Protein AF-A0A9X3PTW5-F1 (afdb_monomer_lite)

Foldseek 3Di:
DEEEAEADDDDDPVDDPVVQVVVVVVVVVVVYRYHYHYVNVVVVVVCPDPVNVVVCVVVVVVVVVVVD

Secondary structure (DSSP, 8-state):
-EEEEEEPTT--TTS--THHHHHHHHHHHTT-EEEEEEHHHHHHHHHTSHHHHHHHHHHHHHHHHHT-

Sequence (68 aa):
MKVMLVFPPDWYPSEPYLSLPTLTAVLRAAGHHVIQKDVNLEMYDWFFSEDFLRRVLRKVPQQLDRLR

pLDDT: mean 95.4, std 3.64, range [82.44, 98.62]

Structure (mmCIF, N/CA/C/O backbone):
data_AF-A0A9X3PTW5-F1
#
_entry.id   AF-A0A9X3PTW5-F1
#
loop_
_atom_site.group_PDB
_atom_site.id
_atom_site.type_symbol
_atom_site.label_atom_id
_atom_site.label_alt_id
_atom_site.label_comp_id
_atom_site.label_asym_id
_atom_site.label_entity_id
_atom_site.label_seq_id
_atom_site.pdbx_PDB_ins_code
_atom_site.Cartn_x
_atom_site.Cartn_y
_atom_site.Cartn_z
_atom_site.occupancy
_atom_site.B_iso_or_equiv
_atom_site.auth_seq_id
_atom_site.auth_comp_id
_atom_site.auth_asym_id
_atom_site.auth_atom_id
_atom_site.pdbx_PDB_model_num
ATOM 1 N N . MET A 1 1 ? -10.399 8.146 18.557 1.00 93.62 1 MET A N 1
ATOM 2 C CA . MET A 1 1 ? -9.632 8.989 17.595 1.00 93.62 1 MET A CA 1
ATOM 3 C C . MET A 1 1 ? -9.656 8.340 16.212 1.00 93.62 1 MET A C 1
ATOM 5 O O . MET A 1 1 ? -9.758 7.118 16.153 1.00 93.62 1 MET A O 1
ATOM 9 N N . LYS A 1 2 ? -9.580 9.121 15.124 1.00 98.00 2 LYS A N 1
ATOM 10 C CA . LYS A 1 2 ? -9.404 8.598 13.758 1.00 98.00 2 LYS A CA 1
ATOM 11 C C . LYS A 1 2 ? -7.910 8.412 13.472 1.00 98.00 2 LYS A C 1
ATOM 13 O O . LYS A 1 2 ? -7.156 9.367 13.608 1.00 98.00 2 LYS A O 1
ATOM 18 N N . VAL A 1 3 ? -7.504 7.200 13.109 1.00 98.19 3 VAL A N 1
ATOM 19 C CA . VAL A 1 3 ? -6.106 6.796 12.900 1.00 98.19 3 VAL A CA 1
ATOM 20 C C . VAL A 1 3 ? -5.958 6.227 11.493 1.00 98.19 3 VAL A C 1
ATOM 22 O O . VAL A 1 3 ? -6.788 5.430 11.057 1.00 98.19 3 VAL A O 1
ATOM 25 N N . MET A 1 4 ? -4.901 6.626 10.789 1.00 97.94 4 MET A N 1
ATOM 26 C CA . MET A 1 4 ? -4.499 6.016 9.524 1.00 97.94 4 MET A CA 1
ATOM 27 C C . MET A 1 4 ? -3.181 5.281 9.730 1.00 97.94 4 MET A C 1
ATOM 29 O O . MET A 1 4 ? -2.210 5.877 10.188 1.00 97.94 4 MET A O 1
ATOM 33 N N . LEU A 1 5 ? -3.160 3.994 9.405 1.00 97.94 5 LEU A N 1
ATOM 34 C CA . LEU A 1 5 ? -1.950 3.184 9.379 1.00 97.94 5 LEU A CA 1
ATOM 35 C C . LEU A 1 5 ? -1.467 3.101 7.934 1.00 97.94 5 LEU A C 1
ATOM 37 O O . LEU A 1 5 ? -2.234 2.699 7.060 1.00 97.94 5 LEU A O 1
ATOM 41 N N . VAL A 1 6 ? -0.219 3.493 7.693 1.00 96.69 6 VAL A N 1
ATOM 42 C CA . VAL A 1 6 ? 0.365 3.554 6.350 1.00 96.69 6 VAL A CA 1
ATOM 43 C C . VAL A 1 6 ? 1.460 2.502 6.227 1.00 96.69 6 VAL A C 1
ATOM 45 O O . VAL A 1 6 ? 2.390 2.502 7.034 1.00 96.69 6 VAL A O 1
ATOM 48 N N . PHE A 1 7 ? 1.361 1.630 5.222 1.00 95.75 7 PHE A N 1
ATOM 49 C CA . PHE A 1 7 ? 2.488 0.809 4.788 1.00 95.75 7 PHE A CA 1
ATOM 50 C C . PHE A 1 7 ? 3.300 1.563 3.738 1.00 95.75 7 PHE A C 1
ATOM 52 O O . PHE A 1 7 ? 2.721 1.912 2.706 1.00 95.75 7 PHE A O 1
ATOM 59 N N . PRO A 1 8 ? 4.592 1.840 3.958 1.00 95.00 8 PRO A N 1
ATOM 60 C CA . PRO A 1 8 ? 5.421 2.457 2.934 1.00 95.00 8 PRO A CA 1
ATOM 61 C C . PRO A 1 8 ? 5.967 1.422 1.922 1.00 95.00 8 PRO A C 1
ATOM 63 O O . PRO A 1 8 ? 6.134 0.255 2.275 1.00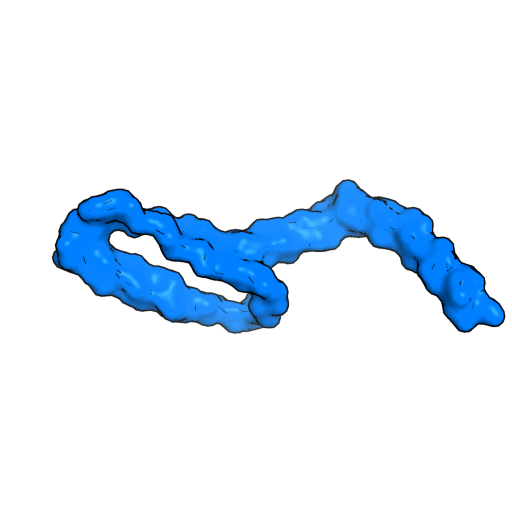 95.00 8 PRO A O 1
ATOM 66 N N . PRO A 1 9 ? 6.287 1.847 0.686 1.00 94.56 9 PRO A N 1
ATOM 67 C CA . PRO A 1 9 ? 7.096 1.068 -0.259 1.00 94.56 9 PRO A CA 1
ATOM 68 C C . PRO A 1 9 ? 8.576 0.962 0.180 1.00 94.56 9 PRO A C 1
ATOM 70 O O . PRO A 1 9 ? 9.020 1.761 1.006 1.00 94.56 9 PRO A O 1
ATOM 73 N N . ASP A 1 10 ? 9.391 0.040 -0.349 1.00 92.00 10 ASP A N 1
ATOM 74 C CA . ASP A 1 10 ? 9.175 -0.920 -1.455 1.00 92.00 10 ASP A CA 1
ATOM 75 C C . ASP A 1 10 ? 9.225 -2.396 -1.002 1.00 92.00 10 ASP A C 1
ATOM 77 O O . ASP A 1 10 ? 9.997 -3.218 -1.496 1.00 92.00 10 ASP A O 1
ATOM 81 N N . TRP A 1 11 ? 8.384 -2.758 -0.036 1.00 91.75 11 TRP A N 1
ATOM 82 C CA . TRP A 1 11 ? 8.332 -4.114 0.498 1.00 91.75 11 TRP A CA 1
ATOM 83 C C . TRP A 1 11 ? 8.097 -5.206 -0.558 1.00 91.75 11 TRP A C 1
ATOM 85 O O . TRP A 1 11 ? 7.263 -5.079 -1.455 1.00 91.75 11 TRP A O 1
ATOM 95 N N . TYR A 1 12 ? 8.763 -6.346 -0.370 1.00 88.44 12 TYR A N 1
ATOM 96 C CA . TYR A 1 12 ? 8.672 -7.506 -1.251 1.00 88.44 12 TYR A CA 1
ATOM 97 C C . TYR A 1 12 ? 7.233 -8.072 -1.336 1.00 88.44 12 TYR A C 1
ATOM 99 O O . TYR A 1 12 ? 6.677 -8.495 -0.321 1.00 88.44 12 TYR A O 1
ATOM 107 N N . PRO A 1 13 ? 6.608 -8.158 -2.529 1.00 83.56 13 PRO A N 1
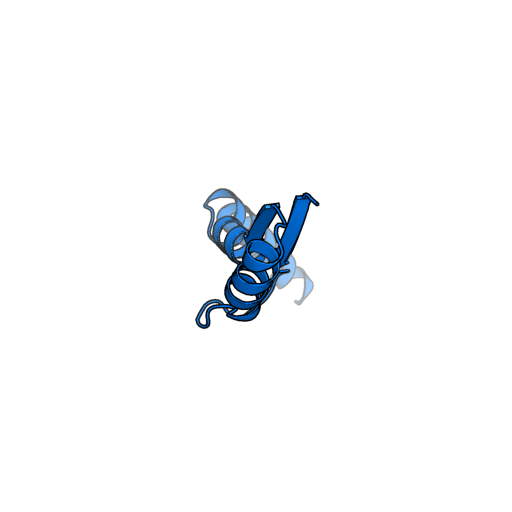ATOM 108 C CA . PRO A 1 13 ? 5.159 -8.340 -2.659 1.00 83.56 13 PRO A CA 1
ATOM 109 C C . PRO A 1 13 ? 4.689 -9.778 -2.418 1.00 83.56 13 PRO A C 1
ATOM 111 O O . PRO A 1 13 ? 3.494 -10.051 -2.487 1.00 83.56 13 PRO A O 1
ATOM 114 N N . SER A 1 14 ? 5.607 -10.715 -2.160 1.00 86.38 14 SER A N 1
ATOM 115 C CA . SER A 1 14 ? 5.234 -12.110 -1.906 1.00 86.38 14 SER A CA 1
ATOM 116 C C . SER A 1 14 ? 4.764 -12.367 -0.470 1.00 86.38 14 SER A C 1
ATOM 118 O O . SER A 1 14 ? 4.179 -13.415 -0.204 1.00 86.38 14 SER A O 1
ATOM 120 N N . GLU A 1 15 ? 4.985 -11.418 0.446 1.00 85.81 15 GLU A N 1
ATOM 121 C CA . GLU A 1 15 ? 4.652 -11.572 1.862 1.00 85.81 15 GLU A CA 1
ATOM 122 C C . GLU A 1 15 ? 3.706 -10.460 2.339 1.00 85.81 15 GLU A C 1
ATOM 124 O O . GLU A 1 15 ? 4.014 -9.277 2.166 1.00 85.81 15 GLU A O 1
ATOM 129 N N . PRO A 1 16 ? 2.567 -10.799 2.976 1.00 86.38 16 PRO A N 1
ATOM 130 C CA . PRO A 1 16 ? 1.660 -9.800 3.523 1.00 86.38 16 PRO A CA 1
ATOM 131 C C . PRO A 1 16 ? 2.256 -9.123 4.764 1.00 86.38 16 PRO A C 1
ATOM 133 O O . PRO A 1 16 ? 2.788 -9.780 5.660 1.00 86.38 16 PRO A O 1
ATOM 136 N N . TYR A 1 17 ? 2.082 -7.805 4.883 1.00 91.50 17 TYR A N 1
ATOM 137 C CA . TYR A 1 17 ? 2.549 -7.057 6.052 1.00 91.50 17 TYR A CA 1
ATOM 138 C C . TYR A 1 17 ? 1.579 -7.177 7.239 1.00 91.50 17 TYR A C 1
ATOM 140 O O . TYR A 1 17 ? 0.696 -6.342 7.454 1.00 91.50 17 TYR A O 1
ATOM 148 N N . LEU A 1 18 ? 1.747 -8.235 8.038 1.00 93.31 18 LEU A N 1
ATOM 149 C CA . LEU A 1 18 ? 0.824 -8.614 9.121 1.00 93.31 18 LEU A CA 1
ATOM 150 C C . LEU A 1 18 ? 0.708 -7.591 10.267 1.00 93.31 18 LEU A C 1
ATOM 152 O O . LEU A 1 18 ? -0.266 -7.622 11.027 1.00 93.31 18 LEU A O 1
ATOM 156 N N . SER A 1 19 ? 1.647 -6.652 10.390 1.00 94.25 19 SER A N 1
ATOM 157 C CA . SER A 1 19 ? 1.595 -5.602 11.415 1.00 94.25 19 SER A CA 1
ATOM 158 C C . SER A 1 19 ? 0.376 -4.683 11.257 1.00 94.25 19 SER A C 1
ATOM 160 O O . SER A 1 19 ? -0.204 -4.257 12.256 1.00 94.25 19 SER A O 1
ATOM 162 N N . LEU A 1 20 ? -0.063 -4.411 10.022 1.00 94.75 20 LEU A N 1
ATOM 163 C CA . LEU A 1 20 ? -1.234 -3.575 9.722 1.00 94.75 20 LEU A CA 1
ATOM 164 C C . LEU A 1 20 ? -2.555 -4.151 10.246 1.00 94.75 20 LEU A C 1
ATOM 166 O O . LEU A 1 20 ? -3.232 -3.457 11.018 1.00 94.75 20 LEU A O 1
ATOM 170 N N . PRO A 1 21 ? -2.949 -5.388 9.883 1.00 96.12 21 PRO A N 1
ATOM 171 C CA . PRO A 1 21 ? -4.161 -5.993 10.419 1.00 96.12 21 PRO A CA 1
ATOM 172 C C . PRO A 1 21 ? -4.065 -6.224 11.931 1.00 96.12 21 PRO A C 1
ATOM 174 O O . PRO A 1 21 ? -5.049 -5.980 12.631 1.00 96.12 21 PRO A O 1
ATOM 177 N N . THR A 1 22 ? -2.887 -6.585 12.453 1.00 97.88 22 THR A N 1
ATOM 178 C CA . THR A 1 22 ? -2.675 -6.790 13.897 1.00 97.88 22 THR A CA 1
ATOM 179 C C . THR A 1 22 ? -2.923 -5.506 14.690 1.00 97.88 22 THR A C 1
ATOM 181 O O . THR A 1 22 ? -3.764 -5.479 15.590 1.00 97.88 22 THR A O 1
ATOM 184 N N . LEU A 1 23 ? -2.261 -4.404 14.327 1.00 97.88 23 LEU A N 1
ATOM 185 C CA . LEU A 1 23 ? -2.435 -3.124 15.014 1.00 97.88 23 LEU A CA 1
ATOM 186 C C . LEU A 1 23 ? -3.846 -2.557 14.809 1.00 97.88 23 LEU A C 1
ATOM 188 O O . LEU A 1 23 ? -4.415 -1.958 15.719 1.00 97.88 23 LEU A O 1
ATOM 192 N N . THR A 1 24 ? -4.447 -2.796 13.641 1.00 98.25 24 THR A N 1
ATOM 193 C CA . THR A 1 24 ? -5.844 -2.427 13.381 1.00 98.25 24 THR A CA 1
ATOM 194 C C . THR A 1 24 ? -6.801 -3.109 14.346 1.00 98.25 24 THR A C 1
ATOM 196 O O . THR A 1 24 ? -7.685 -2.437 14.877 1.00 98.25 24 THR A O 1
ATOM 199 N N . ALA A 1 25 ? -6.643 -4.413 14.586 1.00 98.31 25 ALA A N 1
ATOM 200 C CA . ALA A 1 25 ? -7.494 -5.152 15.513 1.00 98.31 25 ALA A CA 1
ATOM 201 C C . ALA A 1 25 ? -7.396 -4.578 16.936 1.00 98.31 25 ALA A C 1
ATOM 203 O O . ALA A 1 25 ? -8.420 -4.262 17.542 1.00 98.31 25 ALA A O 1
ATOM 204 N N . VAL A 1 26 ? -6.172 -4.351 17.423 1.00 98.50 26 VAL A N 1
ATOM 205 C CA . VAL A 1 26 ? -5.911 -3.794 18.762 1.00 98.50 26 VAL A CA 1
ATOM 206 C C . VAL A 1 26 ? -6.497 -2.387 18.914 1.00 98.50 26 VAL A C 1
ATOM 208 O O . VAL A 1 26 ? -7.224 -2.111 19.867 1.00 98.50 26 VAL A O 1
ATOM 211 N N . LEU A 1 27 ? -6.239 -1.492 17.958 1.00 98.38 27 LEU A N 1
ATOM 212 C CA . LEU A 1 27 ? -6.719 -0.109 18.016 1.00 98.38 27 LEU A CA 1
ATOM 213 C C . LEU A 1 27 ? -8.245 -0.013 17.887 1.00 98.38 27 LEU A C 1
ATOM 215 O O . LEU A 1 27 ? -8.868 0.805 18.564 1.00 98.38 27 LEU A O 1
ATOM 219 N N . ARG A 1 28 ? -8.870 -0.851 17.051 1.00 98.44 28 ARG A N 1
ATOM 220 C CA . ARG A 1 28 ? -10.336 -0.899 16.947 1.00 98.44 28 ARG A CA 1
ATOM 221 C C . ARG A 1 28 ? -10.973 -1.397 18.241 1.00 98.44 28 ARG A C 1
ATOM 223 O O . ARG A 1 28 ? -11.950 -0.798 18.679 1.00 98.44 28 ARG A O 1
ATOM 230 N N . ALA A 1 29 ? -10.402 -2.421 18.878 1.00 98.56 29 ALA A N 1
ATOM 231 C CA . ALA A 1 29 ? -10.864 -2.901 20.183 1.00 98.56 29 ALA A CA 1
ATOM 232 C C . ALA A 1 29 ? -10.767 -1.815 21.272 1.00 98.56 29 ALA A C 1
ATOM 234 O O . ALA A 1 29 ? -11.632 -1.732 22.138 1.00 98.56 29 ALA A O 1
ATOM 235 N N . ALA A 1 30 ? -9.774 -0.927 21.181 1.00 98.44 30 ALA A N 1
ATOM 236 C CA . ALA A 1 30 ? -9.629 0.242 22.051 1.00 98.44 30 ALA A CA 1
ATOM 237 C C . ALA A 1 30 ? -10.520 1.450 21.659 1.00 98.44 30 ALA A C 1
ATOM 239 O O . ALA A 1 30 ? -10.355 2.543 22.197 1.00 98.44 30 ALA A O 1
ATOM 240 N N . GLY A 1 31 ? -11.465 1.293 20.724 1.00 98.50 31 GLY A N 1
ATOM 241 C CA . GLY A 1 31 ? -12.425 2.341 20.348 1.00 98.50 31 GLY A CA 1
ATOM 242 C C . GLY A 1 31 ? -11.906 3.368 19.334 1.00 98.50 31 GLY A C 1
ATOM 243 O O . GLY A 1 31 ? -12.505 4.434 19.157 1.00 98.50 31 GLY A O 1
ATOM 244 N N . HIS A 1 32 ? -10.796 3.090 18.645 1.00 98.62 32 HIS A N 1
ATOM 245 C CA . HIS A 1 32 ? -10.301 3.949 17.568 1.00 98.62 32 HIS A CA 1
ATOM 246 C C . HIS A 1 32 ? -10.940 3.594 16.221 1.00 98.62 32 HIS A C 1
ATOM 248 O O . HIS A 1 32 ? -11.124 2.428 15.872 1.00 98.62 32 HIS A O 1
ATOM 254 N N . HIS A 1 33 ? -11.211 4.614 15.406 1.00 98.56 33 HIS A N 1
ATOM 255 C CA . HIS A 1 33 ? -11.582 4.418 14.009 1.00 98.56 33 HIS A CA 1
ATOM 256 C C . HIS A 1 33 ? -10.302 4.312 13.177 1.00 98.56 33 HIS A C 1
ATOM 258 O O . HIS A 1 33 ? -9.583 5.300 13.033 1.00 98.56 33 HIS A O 1
ATOM 264 N N . VAL A 1 34 ? -10.011 3.118 12.657 1.00 98.50 34 VAL A N 1
ATOM 265 C CA . VAL A 1 34 ? -8.747 2.817 11.966 1.00 98.50 34 VAL A CA 1
ATOM 266 C C . VAL A 1 34 ? -8.970 2.577 10.476 1.00 98.50 34 VAL A C 1
ATOM 268 O O . VAL A 1 34 ? -9.766 1.708 10.101 1.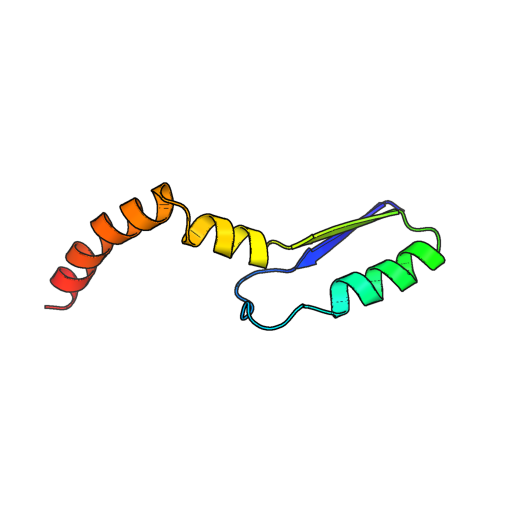00 98.50 34 VAL A O 1
ATOM 271 N N . ILE A 1 35 ? -8.213 3.305 9.655 1.00 98.00 35 ILE A N 1
ATOM 272 C CA . ILE A 1 35 ? -8.089 3.134 8.204 1.00 98.00 35 ILE A CA 1
ATOM 273 C C . ILE A 1 35 ? -6.691 2.583 7.908 1.00 98.00 35 ILE A C 1
ATOM 275 O O . ILE A 1 35 ? -5.708 3.073 8.461 1.00 98.00 35 ILE A O 1
ATOM 279 N N . GLN A 1 36 ? -6.602 1.582 7.037 1.00 97.06 36 GLN A N 1
ATOM 280 C CA . GLN A 1 36 ? -5.331 1.069 6.525 1.00 97.06 36 GLN A CA 1
ATOM 281 C C . GLN A 1 36 ? -5.083 1.631 5.125 1.00 97.06 36 GLN A C 1
ATOM 283 O O . GLN A 1 36 ? -6.012 1.704 4.320 1.00 97.06 36 GLN A O 1
ATOM 288 N N . LYS A 1 37 ? -3.843 2.027 4.847 1.00 95.75 37 LYS A N 1
ATOM 289 C CA . LYS A 1 37 ? -3.382 2.511 3.547 1.00 95.75 37 LYS A CA 1
ATOM 290 C C . LYS A 1 37 ? -2.104 1.764 3.186 1.00 95.75 37 LYS A C 1
ATOM 292 O O . LYS A 1 37 ? -1.051 2.032 3.759 1.00 95.75 37 LYS A O 1
ATOM 297 N N . ASP A 1 38 ? -2.209 0.820 2.264 1.00 94.81 38 ASP A N 1
ATOM 298 C CA . ASP A 1 38 ? -1.061 0.073 1.761 1.00 94.81 38 ASP A CA 1
ATOM 299 C C . ASP A 1 38 ? -0.492 0.778 0.523 1.00 94.81 38 ASP A C 1
ATOM 301 O O . ASP A 1 38 ? -0.972 0.596 -0.594 1.00 94.81 38 ASP A O 1
ATOM 305 N N . VAL A 1 39 ? 0.513 1.633 0.727 1.00 95.81 39 VAL A N 1
ATOM 306 C CA . VAL A 1 39 ? 1.157 2.367 -0.374 1.00 95.81 39 VAL A CA 1
ATOM 307 C C . VAL A 1 39 ? 2.126 1.463 -1.138 1.00 95.81 39 VAL A C 1
ATOM 309 O O . VAL A 1 39 ? 2.450 1.751 -2.288 1.00 95.81 39 VAL A O 1
ATOM 312 N N . ASN A 1 40 ? 2.571 0.355 -0.540 1.00 94.25 40 ASN A N 1
ATOM 313 C CA . ASN A 1 40 ? 3.414 -0.617 -1.222 1.00 94.25 40 ASN A CA 1
ATOM 314 C C . ASN A 1 40 ? 2.652 -1.310 -2.357 1.00 94.25 40 ASN A C 1
ATOM 316 O O . ASN A 1 40 ? 3.153 -1.403 -3.475 1.00 94.25 40 ASN A O 1
ATOM 320 N N . LEU A 1 41 ? 1.417 -1.742 -2.096 1.00 92.69 41 LEU A N 1
ATOM 321 C CA . LEU A 1 41 ? 0.561 -2.336 -3.120 1.00 92.69 41 LEU A CA 1
ATOM 322 C C . LEU A 1 41 ? 0.253 -1.333 -4.242 1.00 92.69 41 LEU A C 1
ATOM 324 O O . LEU A 1 41 ? 0.417 -1.653 -5.416 1.00 92.69 41 LEU A O 1
ATOM 328 N N . GLU A 1 42 ? -0.082 -0.090 -3.885 1.00 94.94 42 GLU A N 1
ATOM 329 C CA . GLU A 1 42 ? -0.330 0.987 -4.856 1.00 94.94 42 GLU A CA 1
ATOM 330 C C . GLU A 1 42 ? 0.903 1.313 -5.711 1.00 94.94 42 GLU A C 1
ATOM 332 O O . GLU A 1 42 ? 0.773 1.644 -6.891 1.00 94.94 42 GLU A O 1
ATOM 337 N N . MET A 1 43 ? 2.109 1.207 -5.143 1.00 96.19 43 MET A N 1
ATOM 338 C CA . MET A 1 43 ? 3.350 1.335 -5.903 1.00 96.19 43 MET A CA 1
ATOM 339 C C . MET A 1 43 ? 3.449 0.245 -6.972 1.00 96.19 43 MET A C 1
ATOM 341 O O . MET A 1 43 ? 3.794 0.568 -8.106 1.00 96.19 43 MET A O 1
ATOM 345 N N . TYR A 1 44 ? 3.147 -1.016 -6.648 1.00 94.56 44 TYR A N 1
ATOM 346 C CA . TYR A 1 44 ? 3.180 -2.102 -7.632 1.00 94.56 44 TYR A CA 1
ATOM 347 C C . TYR A 1 44 ? 2.098 -1.951 -8.703 1.00 94.56 44 TYR A C 1
ATOM 349 O O . TYR A 1 44 ? 2.415 -2.090 -9.886 1.00 94.56 44 TYR A O 1
ATOM 357 N N . ASP A 1 45 ? 0.874 -1.579 -8.322 1.00 95.38 45 ASP A N 1
ATOM 358 C CA . ASP A 1 45 ? -0.195 -1.249 -9.275 1.00 95.38 45 ASP A CA 1
ATOM 359 C C . ASP A 1 45 ? 0.255 -0.146 -10.243 1.00 95.38 45 ASP A C 1
ATOM 361 O O . ASP A 1 45 ? 0.035 -0.227 -11.455 1.00 95.38 45 ASP A O 1
ATOM 365 N N . TRP A 1 46 ? 0.956 0.872 -9.733 1.00 96.69 46 TRP A N 1
ATOM 366 C CA . TRP A 1 46 ? 1.509 1.932 -10.566 1.00 96.69 46 TRP A CA 1
ATOM 367 C C . TRP A 1 46 ? 2.683 1.461 -11.428 1.00 96.69 46 TRP A C 1
ATOM 369 O O . TRP A 1 46 ? 2.702 1.749 -12.624 1.00 96.69 46 TRP A O 1
ATOM 379 N N . PHE A 1 47 ? 3.649 0.726 -10.874 1.00 95.81 47 PHE A N 1
ATOM 380 C CA . PHE A 1 47 ? 4.827 0.235 -11.598 1.00 95.81 47 PHE A CA 1
ATOM 381 C C . PHE A 1 47 ? 4.455 -0.695 -12.753 1.00 95.81 47 PHE A C 1
ATOM 383 O O . PHE A 1 47 ? 5.095 -0.652 -13.804 1.00 95.81 47 PHE A O 1
ATOM 390 N N . PHE A 1 48 ? 3.411 -1.503 -12.582 1.00 95.62 48 PHE A N 1
ATOM 391 C CA . PHE A 1 48 ? 2.918 -2.414 -13.612 1.00 95.62 48 PHE A CA 1
ATOM 392 C C . PHE A 1 48 ? 1.790 -1.829 -14.469 1.00 95.62 48 PHE A C 1
ATOM 394 O O . PHE A 1 48 ? 1.285 -2.510 -15.362 1.00 95.62 48 PHE A O 1
ATOM 401 N N . SER A 1 49 ? 1.429 -0.559 -14.268 1.00 98.06 49 SER A N 1
ATOM 402 C CA . SER A 1 49 ? 0.509 0.143 -15.162 1.00 98.06 49 SER A CA 1
ATOM 403 C C . SER A 1 49 ? 1.108 0.325 -16.560 1.00 98.06 49 SER A C 1
ATOM 405 O O . SER A 1 49 ? 2.319 0.505 -16.734 1.00 98.06 49 SER A O 1
ATOM 407 N N . GLU A 1 50 ? 0.245 0.348 -17.575 1.00 98.38 50 GLU A N 1
ATOM 408 C CA . GLU A 1 50 ? 0.647 0.583 -18.964 1.00 98.38 50 GLU A CA 1
ATOM 409 C C . GLU A 1 50 ? 1.450 1.886 -19.117 1.00 98.38 50 GLU A C 1
ATOM 411 O O . GLU A 1 50 ? 2.512 1.902 -19.746 1.00 98.38 50 GLU A O 1
ATOM 416 N N . ASP A 1 51 ? 0.981 2.972 -18.503 1.00 98.25 51 ASP A N 1
ATOM 417 C CA . ASP A 1 51 ? 1.625 4.283 -18.578 1.00 98.25 51 ASP A CA 1
ATOM 418 C C . ASP A 1 51 ? 3.043 4.267 -18.005 1.00 98.25 51 ASP A C 1
ATOM 420 O O . ASP A 1 51 ? 3.975 4.832 -18.601 1.00 98.25 51 ASP A O 1
ATOM 424 N N . PHE A 1 52 ? 3.236 3.598 -16.864 1.00 97.94 52 PHE A N 1
ATOM 425 C CA . PHE A 1 52 ? 4.552 3.483 -16.251 1.00 97.94 52 PHE A CA 1
ATOM 426 C C . PHE A 1 52 ? 5.481 2.606 -17.088 1.00 97.94 52 PHE A C 1
ATOM 428 O O . PHE A 1 52 ? 6.609 3.013 -17.373 1.00 97.94 52 PHE A O 1
ATOM 435 N N . LEU A 1 53 ? 5.007 1.458 -17.572 1.00 98.25 53 LEU A N 1
ATOM 436 C CA . LEU A 1 53 ? 5.796 0.574 -18.431 1.00 98.25 53 LEU A CA 1
ATOM 437 C C . LEU A 1 53 ? 6.211 1.269 -19.735 1.00 98.25 53 LEU A C 1
ATOM 439 O O . LEU A 1 53 ? 7.378 1.209 -20.131 1.00 98.25 53 LEU A O 1
ATOM 443 N N . ARG A 1 54 ? 5.310 2.035 -20.364 1.00 98.12 54 ARG A N 1
ATOM 444 C CA . ARG A 1 54 ? 5.638 2.872 -21.532 1.00 98.12 54 ARG A CA 1
ATOM 445 C C . ARG A 1 54 ? 6.686 3.933 -21.194 1.00 98.12 54 ARG A C 1
ATOM 447 O O . ARG A 1 54 ? 7.557 4.223 -22.017 1.00 98.12 54 ARG A O 1
ATOM 454 N N . ARG A 1 55 ? 6.630 4.528 -19.998 1.00 97.44 55 ARG A N 1
ATOM 455 C CA . ARG A 1 55 ? 7.642 5.483 -19.515 1.00 97.44 55 ARG A CA 1
ATOM 456 C C . ARG A 1 55 ? 9.004 4.818 -19.331 1.00 97.44 55 ARG A C 1
ATOM 458 O O . ARG A 1 55 ? 10.003 5.412 -19.736 1.00 97.44 55 ARG A O 1
ATOM 465 N N . VAL A 1 56 ? 9.053 3.622 -18.748 1.00 97.38 56 VAL A N 1
ATOM 466 C CA . VAL A 1 56 ? 10.289 2.841 -18.576 1.00 97.38 56 VAL A CA 1
ATOM 467 C C . VAL A 1 56 ? 10.881 2.489 -19.938 1.00 97.38 56 VAL A C 1
ATOM 469 O O . VAL A 1 56 ? 12.051 2.788 -20.175 1.00 97.38 56 VAL A O 1
ATOM 472 N N . LEU A 1 57 ? 10.068 1.986 -20.871 1.00 97.31 57 LEU A N 1
ATOM 473 C CA . LEU A 1 57 ? 10.500 1.625 -22.225 1.00 97.31 57 LEU A CA 1
ATOM 474 C C . LEU A 1 57 ? 11.177 2.789 -22.966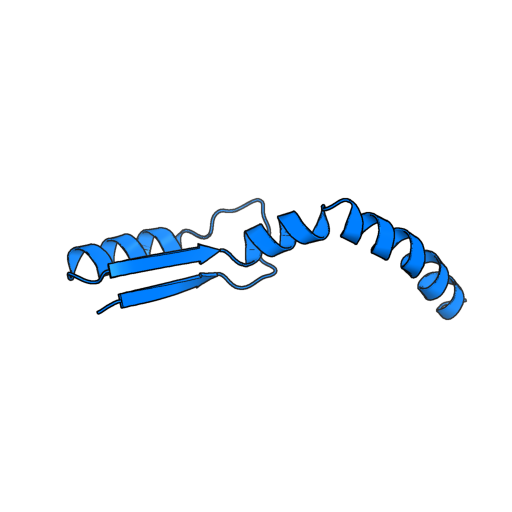 1.00 97.31 57 LEU A C 1
ATOM 476 O O . LEU 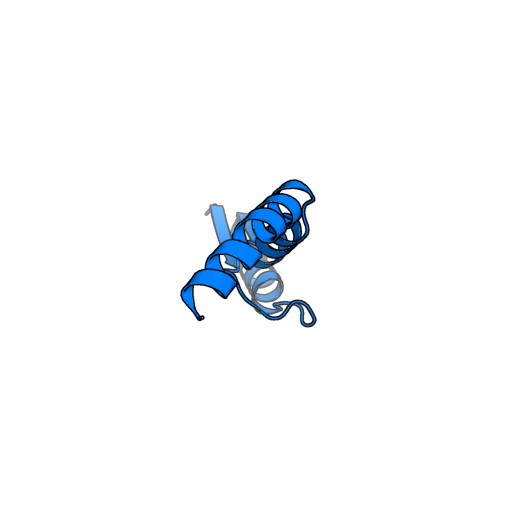A 1 57 ? 12.184 2.589 -23.636 1.00 97.31 57 LEU A O 1
ATOM 480 N N . ARG A 1 58 ? 10.673 4.022 -22.809 1.00 96.75 58 ARG A N 1
ATOM 481 C CA . ARG A 1 58 ? 11.309 5.222 -23.389 1.00 96.75 58 ARG A CA 1
ATOM 482 C C . ARG A 1 58 ? 12.626 5.604 -22.707 1.00 96.75 58 ARG A C 1
ATOM 484 O O . ARG A 1 58 ? 13.501 6.169 -23.354 1.00 96.75 58 ARG A O 1
ATOM 491 N N . LYS A 1 59 ? 12.755 5.353 -21.401 1.00 96.38 59 LYS A N 1
ATOM 492 C CA . LYS A 1 59 ? 13.900 5.793 -20.587 1.00 96.38 59 LYS A CA 1
ATOM 493 C C . LYS A 1 59 ? 15.082 4.830 -20.607 1.00 96.38 59 LYS A C 1
ATOM 495 O O . LYS A 1 59 ? 16.216 5.297 -20.568 1.00 96.38 59 LYS A O 1
ATOM 500 N N . VAL A 1 60 ? 14.835 3.521 -20.632 1.00 96.81 60 VAL A N 1
ATOM 501 C CA . VAL A 1 60 ? 15.889 2.498 -20.514 1.00 96.81 60 VAL A CA 1
ATOM 502 C C . VAL A 1 60 ? 16.971 2.638 -21.596 1.00 96.81 60 VAL A C 1
ATOM 504 O O . VAL A 1 60 ? 18.139 2.689 -21.212 1.00 96.81 60 VAL A O 1
ATOM 507 N N . PRO A 1 61 ? 16.649 2.811 -22.897 1.00 96.31 61 PRO A N 1
ATOM 508 C CA . PRO A 1 61 ? 17.676 2.997 -23.928 1.00 96.31 61 PRO A CA 1
ATOM 509 C C . PRO A 1 61 ? 18.570 4.215 -23.662 1.00 96.31 61 PRO A C 1
ATOM 511 O O . PRO A 1 61 ? 19.787 4.121 -23.750 1.00 96.31 61 PRO A O 1
ATOM 514 N N . GLN A 1 62 ? 17.978 5.328 -23.214 1.00 95.62 62 GLN A N 1
ATOM 515 C CA . GLN A 1 62 ? 18.715 6.557 -22.896 1.00 95.62 62 GLN A CA 1
ATOM 516 C C . GLN A 1 62 ? 19.685 6.373 -21.725 1.00 95.62 62 GLN A C 1
ATOM 518 O O . GLN A 1 62 ? 20.729 7.018 -21.682 1.00 95.62 62 GLN A O 1
ATOM 523 N N . GLN A 1 63 ? 19.329 5.541 -20.739 1.00 94.75 63 GLN A N 1
ATOM 524 C CA . GLN A 1 63 ? 20.239 5.231 -19.636 1.00 94.75 63 GLN A CA 1
ATOM 525 C C . GLN A 1 63 ? 21.337 4.262 -20.074 1.00 94.75 63 GLN A C 1
ATOM 527 O O . GLN A 1 63 ? 22.470 4.423 -19.641 1.00 94.75 63 GLN A O 1
ATOM 532 N N . LEU A 1 64 ? 21.031 3.305 -20.955 1.00 95.81 64 LEU A N 1
ATOM 533 C CA . LEU A 1 64 ? 22.035 2.400 -21.513 1.00 95.81 64 LEU A CA 1
ATOM 534 C C . LEU A 1 64 ? 23.088 3.161 -22.326 1.00 95.81 64 LEU A C 1
ATOM 536 O O . LEU A 1 64 ? 24.276 2.907 -22.162 1.00 95.81 64 LEU A O 1
ATOM 540 N N . ASP A 1 65 ? 22.667 4.123 -23.146 1.00 95.75 65 ASP A N 1
ATOM 541 C CA . ASP A 1 65 ? 23.586 4.935 -23.947 1.00 95.75 65 ASP A CA 1
ATOM 542 C C . ASP A 1 65 ? 24.496 5.825 -23.086 1.00 95.75 65 ASP A C 1
ATOM 544 O O . ASP A 1 65 ? 25.615 6.104 -23.489 1.00 95.75 65 ASP A O 1
ATOM 548 N N . ARG A 1 66 ? 24.066 6.229 -21.882 1.00 93.56 66 ARG A N 1
ATOM 549 C CA . ARG A 1 66 ? 24.908 6.977 -20.922 1.00 93.56 66 ARG A CA 1
ATOM 550 C C . ARG A 1 66 ? 26.008 6.140 -20.272 1.00 93.56 66 ARG A C 1
ATOM 552 O O . ARG A 1 66 ? 26.929 6.711 -19.698 1.00 93.56 66 ARG A O 1
ATOM 559 N N . LEU A 1 67 ? 25.850 4.819 -20.262 1.00 93.31 67 LEU A N 1
ATOM 560 C CA . LEU A 1 67 ? 26.796 3.882 -19.652 1.00 93.31 67 LEU A CA 1
ATOM 561 C C . LEU A 1 67 ? 27.822 3.344 -20.659 1.00 93.31 67 LEU A C 1
ATOM 563 O O . LEU A 1 67 ? 28.735 2.627 -20.252 1.00 93.31 67 LEU A O 1
ATOM 567 N N . ARG A 1 68 ? 27.639 3.641 -21.948 1.00 82.44 68 ARG A N 1
ATOM 568 C CA . ARG A 1 68 ? 28.570 3.324 -23.035 1.00 82.44 68 ARG A CA 1
ATO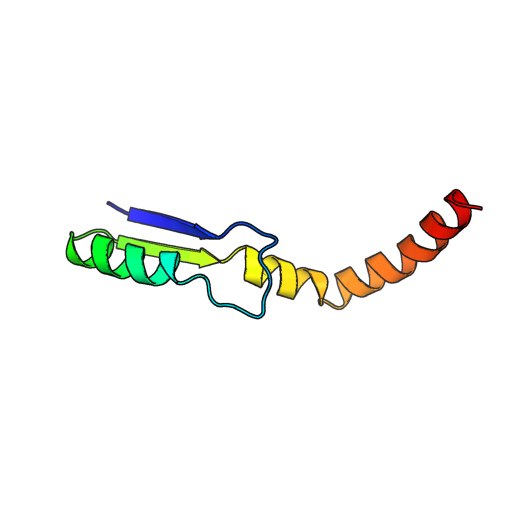M 569 C C . ARG A 1 68 ? 29.558 4.465 -23.226 1.00 82.44 68 ARG A C 1
ATOM 571 O O . ARG A 1 68 ? 30.726 4.142 -23.523 1.00 82.44 68 ARG A O 1
#

Radius of gyration: 18.07 Å; chains: 1; bounding box: 41×21×46 Å